Protein AF-A0A158PPJ5-F1 (afdb_monomer_lite)

pLDDT: mean 87.47, std 11.37, range [46.0, 98.0]

Secondary structure (DSSP, 8-state):
-HHHHHHHHHHH-HHHHHHHTTS-HHHHHHHHHHHHHHHHHHHHTTT-HHHHHHHHHHHHHHHHHHHHHGGGGT--GGGHHHHHHHHHHHHHHHTTTSS-HHHHHHHHHHHHHHHHHHHHHHHHHHHHHHHHHTS-HHHHHHHHHHHHHHHHHHHHHS--

Sequence (160 aa):
MGNQIIKRACILRSEIRVFLNNLPEEVVDELASDLYTFISNCVENIDDPDKLTLEVNTLARAFGEQHAQLCSVGFRPDYFAPIADAAIAECVKLDGGAHKRCETLLAWSQLIAAMFTGVRDGYYARVRLQRRTSLPQQQRIQLRKQASFERKSFEGEMEQ

Radius of gyration: 19.59 Å; chains: 1; bounding box: 42×38×58 Å

Organism: Anisakis simplex (NCBI:txid6269)

InterPro domains:
  IPR009050 Globin-like superfamily [SSF46458] (35-131)
  IPR012292 Globin/Protoglobin [G3DSA:1.10.490.10] (1-132)
  IPR044399 Myoglobin-like, M family globin domain [cd01040] (32-119)

Structure (mmCIF, N/CA/C/O backbone):
data_AF-A0A158PPJ5-F1
#
_entry.id   AF-A0A158PPJ5-F1
#
loop_
_atom_site.group_PDB
_atom_site.id
_atom_site.type_symbol
_atom_site.label_atom_id
_atom_site.labe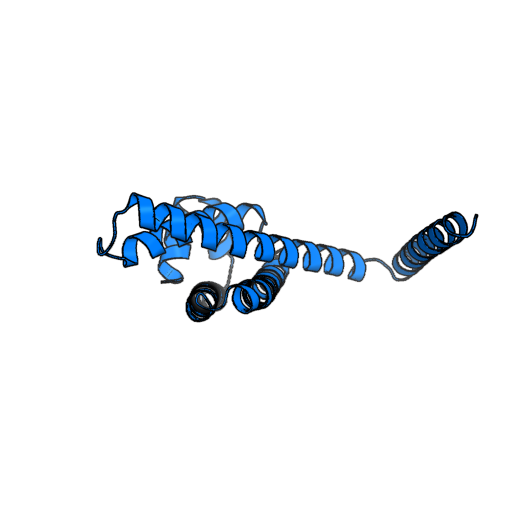l_alt_id
_atom_site.label_comp_id
_atom_site.label_asym_id
_atom_site.label_entity_id
_atom_site.label_seq_id
_atom_site.pdbx_PDB_ins_code
_atom_site.Cartn_x
_atom_site.Cartn_y
_atom_site.Cartn_z
_atom_site.occupancy
_atom_site.B_iso_or_equiv
_atom_site.auth_seq_id
_atom_site.auth_comp_id
_atom_site.auth_asym_id
_atom_site.auth_atom_id
_atom_site.pdbx_PDB_model_num
ATOM 1 N N . MET A 1 1 ? -7.148 -0.169 -13.482 1.00 89.62 1 MET A N 1
ATOM 2 C CA . MET A 1 1 ? -5.952 -0.746 -12.825 1.00 89.62 1 MET A CA 1
ATOM 3 C C . MET A 1 1 ? -6.253 -1.215 -11.399 1.00 89.62 1 MET A C 1
ATOM 5 O O . MET A 1 1 ? -6.015 -2.386 -11.137 1.00 89.62 1 MET A O 1
ATOM 9 N N . GLY A 1 2 ? -6.852 -0.397 -10.522 1.00 94.62 2 GLY A N 1
ATOM 10 C CA . GLY A 1 2 ? -7.160 -0.793 -9.132 1.00 94.62 2 GLY A CA 1
ATOM 11 C C . GLY A 1 2 ? -7.934 -2.112 -8.979 1.00 94.62 2 GLY A C 1
ATOM 12 O O . GLY A 1 2 ? -7.506 -2.994 -8.241 1.00 94.62 2 GLY A O 1
ATOM 13 N N . ASN A 1 3 ? -8.969 -2.334 -9.797 1.00 95.88 3 ASN A N 1
ATOM 14 C CA . ASN A 1 3 ? -9.701 -3.610 -9.834 1.00 95.88 3 ASN A CA 1
ATOM 15 C C . ASN A 1 3 ? -8.817 -4.838 -10.128 1.00 95.88 3 ASN A C 1
ATOM 17 O O . ASN A 1 3 ? -9.051 -5.920 -9.593 1.00 95.88 3 ASN A O 1
ATOM 21 N N . GLN A 1 4 ? -7.789 -4.692 -10.969 1.00 97.31 4 GLN A N 1
ATOM 22 C CA . GLN A 1 4 ? -6.863 -5.791 -11.261 1.00 97.31 4 GLN A CA 1
ATOM 23 C C . GLN A 1 4 ? -5.908 -6.047 -10.097 1.00 97.31 4 GLN A C 1
ATOM 25 O O . GLN A 1 4 ? -5.601 -7.203 -9.805 1.00 97.31 4 GLN A O 1
ATOM 30 N N . ILE A 1 5 ? -5.503 -4.989 -9.390 1.00 97.56 5 ILE A N 1
ATOM 31 C CA . ILE A 1 5 ? -4.684 -5.104 -8.183 1.00 97.56 5 ILE A CA 1
ATOM 32 C C . ILE A 1 5 ? -5.454 -5.868 -7.105 1.00 97.56 5 ILE A C 1
ATOM 34 O O . ILE A 1 5 ? -4.928 -6.839 -6.569 1.00 97.56 5 ILE A O 1
ATOM 38 N N . ILE A 1 6 ? -6.71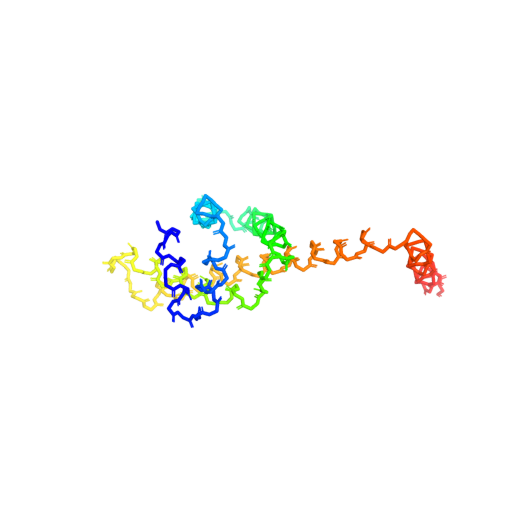8 -5.513 -6.850 1.00 96.56 6 ILE A N 1
ATOM 39 C CA . ILE A 1 6 ? -7.565 -6.223 -5.878 1.00 96.56 6 ILE A CA 1
ATOM 40 C C . ILE A 1 6 ? -7.725 -7.697 -6.260 1.00 96.56 6 ILE A C 1
ATOM 42 O O . ILE A 1 6 ? -7.461 -8.584 -5.445 1.00 96.56 6 ILE A O 1
ATOM 46 N N . LYS A 1 7 ? -8.077 -7.985 -7.520 1.00 96.88 7 LYS A N 1
ATOM 47 C CA . LYS A 1 7 ? -8.216 -9.367 -8.010 1.00 96.88 7 LYS A CA 1
ATOM 48 C C . LYS A 1 7 ? -6.938 -10.177 -7.806 1.00 96.88 7 LYS A C 1
ATOM 50 O O . LYS A 1 7 ? -7.009 -11.326 -7.368 1.00 96.88 7 LYS A O 1
ATOM 55 N N . ARG A 1 8 ? -5.774 -9.588 -8.092 1.00 98.00 8 ARG A N 1
ATOM 56 C CA . ARG A 1 8 ? -4.472 -10.226 -7.877 1.00 98.00 8 ARG A CA 1
ATOM 57 C C . ARG A 1 8 ? -4.156 -10.398 -6.391 1.00 98.00 8 ARG A C 1
ATOM 59 O O . ARG A 1 8 ? -3.710 -11.476 -6.010 1.00 98.00 8 ARG A O 1
ATOM 66 N N . ALA A 1 9 ? -4.435 -9.410 -5.546 1.00 97.62 9 ALA A N 1
ATOM 67 C CA . ALA A 1 9 ? -4.245 -9.512 -4.100 1.00 97.62 9 ALA A CA 1
ATOM 68 C C . ALA A 1 9 ? -5.068 -10.669 -3.502 1.00 97.62 9 ALA A C 1
ATOM 70 O O . ALA A 1 9 ? -4.549 -11.435 -2.696 1.00 97.62 9 ALA A O 1
ATOM 71 N N . CYS A 1 10 ? -6.299 -10.888 -3.977 1.00 97.50 10 CYS A N 1
ATOM 72 C CA . CYS A 1 10 ? -7.128 -12.041 -3.604 1.00 97.50 10 CYS A CA 1
ATOM 73 C C . CYS A 1 10 ? -6.570 -13.405 -4.047 1.00 97.50 10 CYS A C 1
ATOM 75 O O . CYS A 1 10 ? -6.999 -14.437 -3.525 1.00 97.50 10 CYS A O 1
ATOM 77 N N . ILE A 1 11 ? -5.698 -13.438 -5.059 1.00 96.94 11 ILE A N 1
ATOM 78 C CA . ILE A 1 11 ? -4.986 -14.653 -5.486 1.00 96.94 11 ILE A CA 1
ATOM 79 C C . ILE A 1 11 ? -3.760 -14.868 -4.596 1.00 96.94 11 ILE A C 1
ATOM 81 O O . ILE A 1 11 ? -3.515 -15.990 -4.168 1.00 96.94 11 ILE A O 1
ATOM 85 N N . LEU A 1 12 ? -3.022 -13.796 -4.286 1.00 96.50 12 LEU A N 1
ATOM 86 C CA . LEU A 1 12 ? -1.857 -13.842 -3.397 1.00 96.50 12 LEU A CA 1
ATOM 87 C C . LEU A 1 12 ? -2.238 -14.188 -1.952 1.00 96.50 12 LEU A C 1
ATOM 89 O O . LEU A 1 12 ? -1.480 -14.859 -1.254 1.00 96.50 12 LEU A O 1
ATOM 93 N N . ARG A 1 13 ? -3.413 -13.738 -1.498 1.00 97.12 13 ARG A N 1
ATOM 94 C CA . ARG A 1 13 ? -3.919 -13.982 -0.149 1.00 97.12 13 ARG A CA 1
ATOM 95 C C . ARG A 1 13 ? -5.433 -14.183 -0.155 1.00 97.12 13 ARG A C 1
ATOM 97 O O . ARG A 1 13 ? -6.207 -13.240 -0.319 1.00 97.12 13 ARG A O 1
ATOM 104 N N . SER A 1 14 ? -5.863 -15.423 0.063 1.00 96.25 14 SER A N 1
ATOM 105 C CA . SER A 1 14 ? -7.279 -15.812 0.013 1.00 96.25 14 SER A CA 1
ATOM 106 C C . SER A 1 14 ? -8.155 -15.105 1.055 1.00 96.25 14 SER A C 1
ATOM 108 O O . SER A 1 14 ? -9.322 -14.828 0.800 1.00 96.25 14 SER A O 1
ATOM 110 N N . GLU A 1 15 ? -7.589 -14.737 2.200 1.00 97.12 15 GLU A N 1
ATOM 111 C CA . GLU A 1 15 ? -8.279 -14.058 3.296 1.00 97.12 15 GLU A CA 1
ATOM 112 C C . GLU A 1 15 ? -8.719 -12.643 2.907 1.00 97.12 15 GLU A C 1
ATOM 114 O O . GLU A 1 15 ? -9.741 -12.167 3.395 1.00 97.12 15 GLU A O 1
ATOM 119 N N . ILE A 1 16 ? -8.025 -12.006 1.954 1.00 96.88 16 ILE A N 1
ATOM 120 C CA . ILE A 1 16 ? -8.458 -10.730 1.371 1.00 96.88 16 ILE A CA 1
ATOM 121 C C . ILE A 1 16 ? -9.767 -10.924 0.610 1.00 96.88 16 ILE A C 1
ATOM 123 O O . ILE A 1 16 ? -10.675 -10.114 0.740 1.00 96.88 16 ILE A O 1
ATOM 127 N N . ARG A 1 17 ? -9.906 -12.023 -0.143 1.00 96.69 17 ARG A N 1
ATOM 128 C CA . ARG A 1 17 ? -11.164 -12.351 -0.833 1.00 96.69 17 ARG A CA 1
ATOM 129 C C . ARG A 1 17 ? -12.305 -12.539 0.158 1.00 96.69 17 ARG A C 1
ATOM 131 O O . ARG A 1 17 ? -13.387 -12.011 -0.059 1.00 96.69 17 ARG A O 1
ATOM 138 N N . VAL A 1 18 ? -12.057 -13.283 1.236 1.00 96.31 18 VAL A N 1
ATOM 139 C CA . VAL A 1 18 ? -13.061 -13.514 2.285 1.00 96.31 18 VAL A CA 1
ATOM 140 C C . VAL A 1 18 ? -13.486 -12.191 2.917 1.00 96.31 18 VAL A C 1
ATOM 142 O O . VAL A 1 18 ? -14.677 -11.960 3.083 1.00 96.31 18 VAL A O 1
ATOM 145 N N . PHE A 1 19 ? -12.532 -11.311 3.224 1.00 96.31 19 PHE A N 1
ATOM 146 C CA . PHE A 1 19 ? -12.813 -9.974 3.738 1.00 96.31 19 PHE A CA 1
ATOM 147 C C . PHE A 1 19 ? -13.682 -9.153 2.774 1.00 96.31 19 PHE A C 1
ATOM 149 O O . PHE A 1 19 ? -14.729 -8.663 3.183 1.00 96.31 19 PHE A O 1
ATOM 156 N N . LEU A 1 20 ? -13.293 -9.050 1.500 1.00 95.69 20 LEU A N 1
ATOM 157 C CA . LEU A 1 20 ? -14.018 -8.248 0.509 1.00 95.69 20 LEU A CA 1
ATOM 158 C C . LEU A 1 20 ? -15.433 -8.772 0.240 1.00 95.69 20 LEU A C 1
ATOM 160 O O . LEU A 1 20 ? -16.347 -7.975 0.089 1.00 95.69 20 LEU A O 1
ATOM 164 N N . ASN A 1 21 ? -15.639 -10.092 0.254 1.00 95.69 21 ASN A N 1
ATOM 165 C CA . ASN A 1 21 ? -16.968 -10.693 0.087 1.00 95.69 21 ASN A CA 1
ATOM 166 C C . ASN A 1 21 ? -17.954 -10.337 1.217 1.00 95.69 21 ASN A C 1
ATOM 168 O O . ASN A 1 21 ? -19.153 -10.547 1.056 1.00 95.69 21 ASN A O 1
ATOM 172 N N . ASN A 1 22 ? -17.463 -9.848 2.359 1.00 94.19 22 ASN A N 1
ATOM 173 C CA . ASN A 1 22 ? -18.298 -9.400 3.476 1.00 94.19 22 ASN A CA 1
ATOM 174 C C . ASN A 1 22 ? -18.590 -7.892 3.435 1.00 94.19 22 ASN A C 1
ATOM 176 O O . ASN A 1 22 ? -19.259 -7.381 4.335 1.00 94.19 22 ASN A O 1
ATOM 180 N N . LEU A 1 23 ? -18.074 -7.171 2.437 1.00 93.88 23 LEU A N 1
ATOM 181 C CA . LEU A 1 23 ? -18.343 -5.753 2.238 1.00 93.88 23 LEU A CA 1
ATOM 182 C C . LEU A 1 23 ? -19.443 -5.550 1.184 1.00 93.88 23 LEU A C 1
ATOM 184 O O . LEU A 1 23 ? -19.596 -6.391 0.297 1.00 93.88 23 LEU A O 1
ATOM 188 N N . PRO A 1 24 ? -20.187 -4.430 1.248 1.00 94.62 24 PRO A N 1
ATOM 189 C CA . PRO A 1 24 ? -21.032 -3.996 0.140 1.00 94.62 24 PRO A CA 1
ATOM 190 C C . PRO A 1 24 ? -20.210 -3.818 -1.140 1.00 94.62 24 PRO A C 1
ATOM 192 O O . PRO A 1 24 ? -19.058 -3.382 -1.078 1.00 94.62 24 PRO A O 1
ATOM 195 N N . GLU A 1 25 ? -20.808 -4.127 -2.290 1.00 93.94 25 GLU A N 1
ATOM 196 C CA . GLU A 1 25 ? -20.147 -4.029 -3.597 1.00 93.94 25 GLU A CA 1
ATOM 197 C C . GLU A 1 25 ? -19.635 -2.606 -3.858 1.00 93.94 25 GLU A C 1
ATOM 199 O O . GLU A 1 25 ? -18.495 -2.433 -4.282 1.00 93.94 25 GLU A O 1
ATOM 204 N N . GLU A 1 26 ? -20.405 -1.589 -3.464 1.00 94.69 26 GLU A N 1
ATOM 205 C CA . GLU A 1 26 ? -20.034 -0.181 -3.610 1.00 94.69 26 GLU A CA 1
ATOM 206 C C . GLU A 1 26 ? -18.744 0.164 -2.855 1.00 94.69 26 GLU A C 1
ATOM 208 O O . GLU A 1 26 ? -17.918 0.927 -3.350 1.00 94.69 26 GLU A O 1
ATOM 213 N N . VAL A 1 27 ? -18.536 -0.431 -1.674 1.00 92.56 27 VAL A N 1
ATOM 214 C CA . VAL A 1 27 ? -17.317 -0.223 -0.874 1.00 92.56 27 VAL A CA 1
ATOM 215 C C . VAL A 1 27 ? -16.122 -0.908 -1.534 1.00 92.56 27 VAL A C 1
ATOM 217 O O . VAL A 1 27 ? -15.010 -0.386 -1.505 1.00 92.56 27 VAL A O 1
ATOM 220 N N . VAL A 1 28 ? -16.322 -2.080 -2.140 1.00 94.12 28 VAL A N 1
ATOM 221 C CA . VAL A 1 28 ? -15.255 -2.783 -2.869 1.00 94.12 28 VAL A CA 1
ATOM 222 C C . VAL A 1 28 ? -14.844 -1.997 -4.118 1.00 94.12 28 VAL A C 1
ATOM 224 O O . VAL A 1 28 ? -13.646 -1.870 -4.391 1.00 94.12 28 VAL A O 1
ATOM 227 N N . ASP A 1 29 ? -15.812 -1.435 -4.838 1.00 94.38 29 ASP A N 1
ATOM 228 C CA . ASP A 1 29 ? -15.566 -0.579 -5.999 1.00 94.38 29 ASP A CA 1
ATOM 229 C C . ASP A 1 29 ? -14.862 0.727 -5.612 1.00 94.38 29 ASP A C 1
ATOM 231 O O . ASP A 1 29 ? -13.903 1.134 -6.277 1.00 94.38 29 ASP A O 1
ATOM 235 N N . GLU A 1 30 ? -15.270 1.351 -4.505 1.00 95.12 30 GLU A N 1
ATOM 236 C CA . GLU A 1 30 ? -14.602 2.531 -3.951 1.00 95.12 30 GLU A CA 1
ATOM 237 C C . GLU A 1 30 ? -13.148 2.216 -3.580 1.00 95.12 30 GLU A C 1
ATOM 239 O O . GLU A 1 30 ? -12.243 2.919 -4.021 1.00 95.12 30 GLU A O 1
ATOM 244 N N . LEU A 1 31 ? -12.882 1.093 -2.901 1.00 94.00 31 LEU A N 1
ATOM 245 C CA . LEU A 1 31 ? -11.515 0.651 -2.592 1.00 94.00 31 LEU A CA 1
ATOM 246 C C . LEU A 1 31 ? -10.656 0.468 -3.850 1.00 94.00 31 LEU A C 1
ATOM 248 O O . LEU A 1 31 ? -9.466 0.799 -3.855 1.00 94.00 31 LEU A O 1
ATOM 252 N N . ALA A 1 32 ? -11.238 -0.060 -4.928 1.00 95.38 32 ALA A N 1
ATOM 253 C CA . ALA A 1 32 ? -10.546 -0.200 -6.204 1.00 95.38 32 ALA A CA 1
ATOM 254 C C . ALA A 1 32 ? -10.231 1.165 -6.833 1.00 95.38 32 ALA A C 1
ATOM 256 O O . ALA A 1 32 ? -9.142 1.353 -7.388 1.00 95.38 32 ALA A O 1
ATOM 257 N N . SER A 1 33 ? -11.180 2.098 -6.764 1.00 96.31 33 SER A N 1
ATOM 258 C CA . SER A 1 33 ? -11.047 3.465 -7.270 1.00 96.31 33 SER A CA 1
ATOM 259 C C . SER A 1 33 ? -10.000 4.260 -6.487 1.00 96.31 33 SER A C 1
ATOM 261 O O . SER A 1 33 ? -9.112 4.876 -7.082 1.00 96.31 33 SER A O 1
ATOM 263 N N . ASP A 1 34 ? -10.032 4.175 -5.160 1.00 94.44 34 ASP A N 1
ATOM 264 C CA . ASP A 1 34 ? -9.090 4.838 -4.260 1.00 94.44 34 ASP A CA 1
ATOM 265 C C . ASP A 1 34 ? -7.669 4.330 -4.478 1.00 94.44 34 ASP A C 1
ATOM 267 O O . ASP A 1 34 ? -6.731 5.119 -4.568 1.00 94.44 34 ASP A O 1
ATOM 271 N N . LEU A 1 35 ? -7.493 3.015 -4.638 1.00 95.06 35 LEU A N 1
ATOM 272 C CA . LEU A 1 35 ? -6.183 2.430 -4.914 1.00 95.06 35 LEU A CA 1
ATOM 273 C C . LEU A 1 35 ? -5.617 2.890 -6.263 1.00 95.06 35 LEU A C 1
ATOM 275 O O . LEU A 1 35 ? -4.418 3.140 -6.379 1.00 95.06 35 LEU A O 1
ATOM 279 N N . TYR A 1 36 ? -6.469 3.003 -7.286 1.00 94.94 36 TYR A N 1
ATOM 280 C CA . TYR A 1 36 ? -6.069 3.567 -8.573 1.00 94.94 36 TYR A CA 1
ATOM 281 C C . TYR A 1 36 ? -5.635 5.027 -8.425 1.00 94.94 36 TYR A C 1
ATOM 283 O O . TYR A 1 36 ? -4.526 5.372 -8.826 1.00 94.94 36 TYR A O 1
ATOM 291 N N . THR A 1 37 ? -6.482 5.844 -7.802 1.00 94.19 37 THR A N 1
ATOM 292 C CA . THR A 1 37 ? -6.262 7.281 -7.606 1.00 94.19 37 THR A CA 1
ATOM 293 C C . THR A 1 37 ? -4.998 7.546 -6.795 1.00 94.19 37 THR A C 1
ATOM 295 O O . THR A 1 37 ? -4.184 8.382 -7.172 1.00 94.19 37 THR A O 1
ATOM 298 N N . PHE A 1 38 ? -4.780 6.784 -5.721 1.00 92.75 38 PHE A N 1
ATOM 299 C CA . PHE A 1 38 ? -3.579 6.871 -4.899 1.00 92.75 38 PHE A CA 1
ATOM 300 C C . PHE A 1 38 ? -2.306 6.632 -5.718 1.00 92.75 38 PHE A C 1
ATOM 302 O O . PHE A 1 38 ? -1.385 7.445 -5.667 1.00 92.75 38 PHE A O 1
ATOM 309 N N . ILE A 1 39 ? -2.259 5.548 -6.501 1.00 92.94 39 ILE A N 1
ATOM 310 C CA . ILE A 1 39 ? -1.087 5.234 -7.328 1.00 92.94 39 ILE A CA 1
ATOM 311 C C . ILE A 1 39 ? -0.880 6.302 -8.407 1.00 92.94 39 ILE A C 1
ATOM 313 O O . ILE A 1 39 ? 0.247 6.760 -8.580 1.00 92.94 39 ILE A O 1
ATOM 317 N N . SER A 1 40 ? -1.943 6.730 -9.093 1.00 92.06 40 SER A N 1
ATOM 318 C CA . SER A 1 40 ? -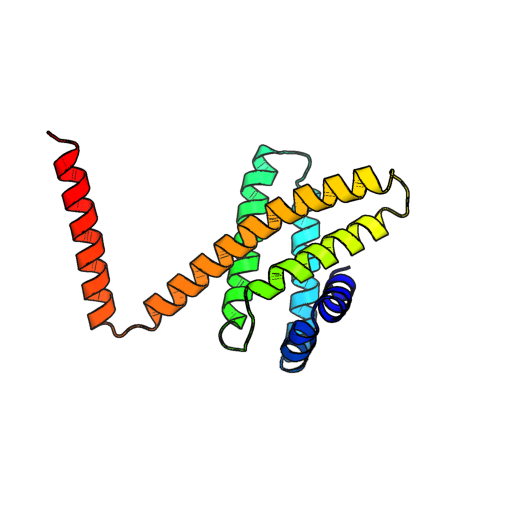1.870 7.776 -10.121 1.00 92.06 40 SER A CA 1
ATOM 319 C C . SER A 1 40 ? -1.316 9.090 -9.569 1.00 92.06 40 SER A C 1
ATOM 321 O O . SER A 1 40 ? -0.340 9.604 -10.107 1.00 92.06 40 SER A O 1
ATOM 323 N N . ASN A 1 41 ? -1.847 9.573 -8.444 1.00 89.19 41 ASN A N 1
ATOM 324 C CA . ASN A 1 41 ? -1.400 10.826 -7.832 1.00 89.19 41 ASN A CA 1
ATOM 325 C C . ASN A 1 41 ? 0.067 10.764 -7.374 1.00 89.19 41 ASN A C 1
ATOM 327 O O . ASN A 1 41 ? 0.781 11.764 -7.425 1.00 89.19 41 ASN A O 1
ATOM 331 N N . CYS A 1 42 ? 0.540 9.599 -6.920 1.00 86.62 42 CYS A N 1
ATOM 332 C CA . CYS A 1 42 ? 1.949 9.425 -6.566 1.00 86.62 42 CYS A CA 1
ATOM 333 C C . CYS A 1 42 ? 2.867 9.452 -7.796 1.00 86.62 42 CYS A C 1
ATOM 335 O O . CYS A 1 42 ? 3.966 9.990 -7.716 1.00 86.62 42 CYS A O 1
ATOM 337 N N . VAL A 1 43 ? 2.426 8.895 -8.926 1.00 88.06 43 VAL A N 1
ATOM 338 C CA . VAL A 1 43 ? 3.201 8.886 -10.177 1.00 88.06 43 VAL A CA 1
ATOM 339 C C . VAL A 1 43 ? 3.240 10.273 -10.823 1.00 88.06 43 VAL A C 1
ATOM 341 O O . VAL A 1 43 ? 4.291 10.679 -11.303 1.00 88.06 43 VAL A O 1
ATOM 344 N N . GLU A 1 44 ? 2.142 11.030 -10.789 1.00 86.69 44 GLU A N 1
ATOM 345 C CA . GLU A 1 44 ? 2.069 12.391 -11.352 1.00 86.69 44 GLU A CA 1
ATOM 346 C C . GLU A 1 44 ? 3.029 13.389 -10.684 1.00 86.69 44 GLU A C 1
ATOM 348 O O . GLU A 1 44 ? 3.385 14.400 -11.282 1.00 86.69 44 GLU A O 1
ATOM 353 N N . ASN A 1 45 ? 3.478 13.100 -9.462 1.00 79.25 45 ASN A N 1
ATOM 354 C CA . ASN A 1 45 ? 4.381 13.960 -8.699 1.00 79.25 45 ASN A CA 1
ATOM 355 C C . ASN A 1 45 ? 5.829 13.435 -8.640 1.00 79.25 45 ASN A C 1
ATOM 357 O O . ASN A 1 45 ? 6.620 13.937 -7.846 1.00 79.25 45 ASN A O 1
ATOM 361 N N . ILE A 1 46 ? 6.194 12.431 -9.450 1.00 79.56 46 ILE A N 1
ATOM 362 C CA . ILE A 1 46 ? 7.500 11.744 -9.368 1.00 79.56 46 ILE A CA 1
ATOM 363 C C . ILE A 1 46 ? 8.706 12.606 -9.761 1.00 79.56 46 ILE A C 1
ATOM 365 O O . ILE A 1 46 ? 9.819 12.329 -9.315 1.00 79.56 46 ILE A O 1
ATOM 369 N N . ASP A 1 47 ? 8.485 13.662 -10.542 1.00 79.50 47 ASP A N 1
ATOM 370 C CA . ASP A 1 47 ? 9.554 14.502 -11.096 1.00 79.50 47 ASP A CA 1
ATOM 371 C C . ASP A 1 47 ? 10.128 15.523 -10.098 1.00 79.50 47 ASP A C 1
ATOM 373 O O . ASP A 1 47 ? 11.176 16.118 -10.351 1.00 79.50 47 ASP A O 1
ATOM 377 N N . ASP A 1 48 ? 9.474 15.719 -8.951 1.00 76.50 48 ASP A N 1
ATOM 378 C CA . ASP A 1 48 ? 9.935 16.598 -7.876 1.00 76.50 48 ASP A CA 1
ATOM 379 C C . ASP A 1 48 ? 10.140 15.756 -6.607 1.00 76.50 48 ASP A C 1
ATOM 381 O O . ASP A 1 48 ? 9.173 15.477 -5.905 1.00 76.50 48 ASP A O 1
ATOM 385 N N . PRO A 1 49 ? 11.366 15.302 -6.297 1.00 70.69 49 PRO A N 1
ATOM 386 C CA . PRO A 1 49 ? 11.612 14.357 -5.206 1.00 70.69 49 PRO A CA 1
ATOM 387 C C . PRO A 1 49 ? 11.282 14.917 -3.811 1.00 70.69 49 PRO A C 1
ATOM 389 O O . PRO A 1 49 ? 10.893 14.152 -2.918 1.00 70.69 49 PRO A O 1
ATOM 392 N N . ASP A 1 50 ? 11.385 16.234 -3.621 1.00 75.31 50 ASP A N 1
ATOM 393 C CA . ASP A 1 50 ? 11.050 16.893 -2.355 1.00 75.31 50 ASP A CA 1
ATOM 394 C C . ASP A 1 50 ? 9.529 16.954 -2.176 1.00 75.31 50 ASP A C 1
ATOM 396 O O . ASP A 1 50 ? 8.992 16.569 -1.127 1.00 75.31 50 ASP A O 1
ATOM 400 N N . LYS A 1 51 ? 8.813 17.350 -3.234 1.00 70.94 51 LYS A N 1
ATOM 401 C CA . LYS A 1 51 ? 7.348 17.339 -3.268 1.00 70.94 51 LYS A CA 1
ATOM 402 C C . LYS A 1 51 ? 6.793 15.919 -3.206 1.00 70.94 51 LYS A C 1
ATOM 404 O O . LYS A 1 51 ? 5.873 15.673 -2.433 1.00 70.94 51 LYS A O 1
ATOM 409 N N . LEU A 1 52 ? 7.395 14.974 -3.924 1.00 70.69 52 LEU A N 1
ATOM 410 C CA . LEU A 1 52 ? 7.053 13.555 -3.920 1.00 70.69 52 LEU A CA 1
ATOM 411 C C . LEU A 1 52 ? 7.122 13.012 -2.501 1.00 70.69 52 LEU A C 1
ATOM 413 O O . LEU A 1 52 ? 6.167 12.408 -2.031 1.00 70.69 52 LEU A O 1
ATOM 417 N N . THR A 1 53 ? 8.209 13.269 -1.776 1.00 72.25 53 THR A N 1
ATOM 418 C CA . THR A 1 53 ? 8.355 12.756 -0.412 1.00 72.25 53 THR A CA 1
ATOM 419 C C . THR A 1 53 ? 7.261 13.298 0.505 1.00 72.25 53 THR A C 1
ATOM 421 O O . THR A 1 53 ? 6.678 12.529 1.269 1.00 72.25 53 THR A O 1
ATOM 424 N N . LEU A 1 54 ? 6.935 14.590 0.434 1.00 74.94 54 LEU A N 1
ATOM 425 C CA . LEU A 1 54 ? 5.917 15.196 1.296 1.00 74.94 54 LEU A CA 1
ATOM 426 C C . LEU A 1 54 ? 4.488 14.784 0.898 1.00 74.94 54 LEU A C 1
ATOM 428 O O . LEU A 1 54 ? 3.680 14.391 1.747 1.00 74.94 54 LEU A O 1
ATOM 432 N N . GLU A 1 55 ? 4.176 14.852 -0.392 1.00 76.75 55 GLU A N 1
ATOM 433 C CA . GLU A 1 55 ? 2.852 14.593 -0.952 1.00 76.75 55 GLU A CA 1
ATOM 434 C C . GLU A 1 55 ? 2.520 13.101 -0.934 1.00 76.75 55 GLU A C 1
ATOM 436 O O . GLU A 1 55 ? 1.453 12.731 -0.447 1.00 76.75 55 GLU A O 1
ATOM 441 N N . VAL A 1 56 ? 3.457 12.222 -1.317 1.00 78.75 56 VAL A N 1
ATOM 442 C CA . VAL A 1 56 ? 3.294 10.765 -1.174 1.00 78.75 56 VAL A CA 1
ATOM 443 C C . VAL A 1 56 ? 3.101 10.398 0.281 1.00 78.75 56 VAL A C 1
ATOM 445 O O . VAL A 1 56 ? 2.202 9.621 0.570 1.00 78.75 56 VAL A O 1
ATOM 448 N N . ASN A 1 57 ? 3.871 10.961 1.219 1.00 82.69 57 ASN A N 1
ATOM 449 C CA . ASN A 1 57 ? 3.645 10.673 2.637 1.00 82.69 57 ASN A CA 1
ATOM 450 C C . ASN A 1 57 ? 2.252 11.109 3.100 1.00 82.69 57 ASN A C 1
ATOM 452 O O . ASN A 1 57 ? 1.639 10.418 3.912 1.00 82.69 57 ASN A O 1
ATOM 456 N N . THR A 1 58 ? 1.748 12.235 2.598 1.00 87.69 58 THR A N 1
ATOM 457 C CA . THR A 1 58 ? 0.432 12.765 2.974 1.00 87.69 58 THR A CA 1
ATOM 458 C C . THR A 1 58 ? -0.692 11.906 2.395 1.00 87.69 58 THR A C 1
ATOM 460 O O . THR A 1 58 ? -1.550 11.436 3.144 1.00 87.69 58 THR A O 1
ATOM 463 N N . LEU A 1 59 ? -0.644 11.623 1.091 1.00 88.56 59 LEU A N 1
ATOM 464 C CA . LEU A 1 59 ? -1.597 10.762 0.388 1.00 88.56 59 LEU A CA 1
ATOM 465 C C . LEU A 1 59 ? -1.575 9.334 0.939 1.00 88.56 59 LEU A C 1
ATOM 467 O O . LEU A 1 59 ? -2.623 8.767 1.240 1.00 88.56 59 LEU A O 1
ATOM 471 N N . ALA A 1 60 ? -0.382 8.772 1.143 1.00 91.50 60 ALA A N 1
ATOM 472 C CA . ALA A 1 60 ? -0.213 7.434 1.687 1.00 91.50 60 ALA A CA 1
ATOM 473 C C . ALA A 1 60 ? -0.773 7.338 3.104 1.00 91.50 60 ALA A C 1
ATOM 475 O O . ALA A 1 60 ? -1.491 6.388 3.415 1.00 91.50 60 ALA A O 1
ATOM 476 N N . ARG A 1 61 ? -0.500 8.331 3.964 1.00 94.12 61 ARG A N 1
ATOM 477 C CA . ARG A 1 61 ? -1.084 8.358 5.307 1.00 94.12 61 ARG A CA 1
ATOM 478 C C . ARG A 1 61 ? -2.601 8.408 5.240 1.00 94.12 61 ARG A C 1
ATOM 480 O O . ARG A 1 61 ? -3.224 7.540 5.841 1.00 94.12 61 ARG A O 1
ATOM 487 N N . ALA A 1 62 ? -3.181 9.336 4.479 1.00 92.56 62 ALA A N 1
ATOM 488 C CA . ALA A 1 62 ? -4.632 9.449 4.325 1.00 92.56 62 ALA A CA 1
ATOM 489 C C . ALA A 1 62 ? -5.266 8.128 3.848 1.00 92.56 62 ALA A C 1
ATOM 491 O O . ALA A 1 62 ? -6.222 7.649 4.460 1.00 92.56 62 ALA A O 1
ATOM 492 N N . PHE A 1 63 ? -4.663 7.481 2.848 1.00 94.75 63 PHE A N 1
ATOM 493 C CA . PHE A 1 63 ? -5.083 6.170 2.353 1.00 94.75 63 PHE A CA 1
ATOM 494 C C . PHE A 1 63 ? -5.054 5.099 3.457 1.00 94.75 63 PHE A C 1
ATOM 496 O O . PHE A 1 63 ? -6.010 4.341 3.643 1.00 94.75 63 PHE A O 1
ATOM 503 N N . GLY A 1 64 ? -3.988 5.062 4.260 1.00 96.06 64 GLY A N 1
ATOM 504 C CA . GLY A 1 64 ? -3.888 4.182 5.425 1.00 96.06 64 GLY A CA 1
ATOM 505 C C . GLY A 1 64 ? -4.939 4.465 6.502 1.00 96.06 64 GLY A C 1
ATOM 506 O O . GLY A 1 64 ? -5.500 3.535 7.087 1.00 96.06 64 GLY A O 1
ATOM 507 N N . GLU A 1 65 ? -5.243 5.738 6.758 1.00 95.31 65 GLU A N 1
ATOM 508 C CA . GLU A 1 65 ? -6.272 6.149 7.715 1.00 95.31 65 GLU A CA 1
ATOM 509 C C . GLU A 1 65 ? -7.685 5.753 7.266 1.00 95.31 65 GLU A C 1
ATOM 511 O O . GLU A 1 65 ? -8.487 5.347 8.111 1.00 95.31 65 GLU A O 1
ATOM 516 N N . GLN A 1 66 ? -7.990 5.823 5.965 1.00 93.50 66 GLN A N 1
ATOM 517 C CA . GLN A 1 66 ? -9.243 5.310 5.397 1.00 93.50 66 GLN A CA 1
ATOM 518 C C . GLN A 1 66 ? -9.375 3.804 5.657 1.00 93.50 66 GLN A C 1
ATOM 520 O O . GLN A 1 66 ? -10.372 3.352 6.218 1.00 93.50 66 GLN A O 1
ATOM 525 N N . HIS A 1 67 ? -8.323 3.029 5.384 1.00 93.69 67 HIS A N 1
ATOM 526 C CA . HIS A 1 67 ? -8.317 1.581 5.625 1.00 93.69 67 HIS A CA 1
ATOM 527 C C . HIS A 1 67 ? -8.431 1.217 7.113 1.00 93.69 67 HIS A C 1
ATOM 529 O O . HIS A 1 67 ? -9.014 0.192 7.466 1.00 93.69 67 HIS A O 1
ATOM 535 N N . ALA A 1 68 ? -7.940 2.066 8.021 1.00 94.31 68 ALA A N 1
ATOM 536 C CA . ALA A 1 68 ? -8.136 1.879 9.458 1.00 94.31 68 ALA A CA 1
ATOM 537 C C . ALA A 1 68 ? -9.609 1.972 9.885 1.00 94.31 68 ALA A C 1
ATOM 539 O O . ALA A 1 68 ? -9.973 1.434 10.932 1.00 94.31 68 ALA A O 1
ATOM 540 N N . GLN A 1 69 ? -10.477 2.618 9.101 1.00 90.12 69 GLN A N 1
ATOM 541 C CA . GLN A 1 69 ? -11.921 2.623 9.359 1.00 90.12 69 GLN A CA 1
ATOM 542 C C . GLN A 1 69 ? -12.540 1.238 9.131 1.00 90.12 69 GLN A C 1
ATOM 544 O O . GLN A 1 69 ? -13.495 0.879 9.813 1.00 90.12 69 GLN A O 1
ATOM 549 N N . LEU A 1 70 ? -11.936 0.424 8.260 1.00 91.38 70 LEU A N 1
ATOM 550 C CA . LEU A 1 70 ? -12.370 -0.941 7.963 1.00 91.38 70 LEU A CA 1
ATOM 551 C C . LEU A 1 70 ? -11.843 -1.979 8.970 1.00 91.38 70 LEU A C 1
ATOM 553 O O . LEU A 1 70 ? -12.213 -3.153 8.915 1.00 91.38 70 LEU A O 1
ATOM 557 N N . CYS A 1 71 ? -10.992 -1.573 9.921 1.00 92.44 71 CYS A N 1
ATOM 558 C CA . CYS A 1 71 ? -10.436 -2.476 10.934 1.00 92.44 71 CYS A CA 1
ATOM 559 C C . CYS A 1 71 ? -11.532 -3.125 11.798 1.00 92.44 71 CYS A C 1
ATOM 561 O O . CYS A 1 71 ? -11.389 -4.277 12.206 1.00 92.44 71 CYS A O 1
ATOM 563 N N . SER A 1 72 ? -12.628 -2.411 12.074 1.00 88.12 72 SER A N 1
ATOM 564 C CA . SER A 1 72 ? -13.760 -2.926 12.860 1.00 88.12 72 SER A CA 1
ATOM 565 C C . SER A 1 72 ? -14.554 -4.016 12.136 1.00 88.12 72 SER A C 1
ATOM 567 O O . SER A 1 72 ? -15.177 -4.842 12.797 1.00 88.12 72 SER A O 1
ATOM 569 N N . VAL A 1 73 ? -14.501 -4.041 10.802 1.00 90.44 73 VAL A N 1
ATOM 570 C CA . VAL A 1 73 ? -15.198 -5.013 9.944 1.00 90.44 73 VAL A CA 1
ATOM 571 C C . VAL A 1 73 ? -14.256 -6.080 9.375 1.00 90.44 73 VAL A C 1
ATOM 573 O O . VAL A 1 73 ? -14.623 -6.830 8.478 1.00 90.44 73 VAL A O 1
ATOM 576 N N . GLY A 1 74 ? -13.040 -6.188 9.921 1.00 91.81 74 GLY A N 1
ATOM 577 C CA . GLY A 1 74 ? -12.128 -7.300 9.643 1.00 91.81 74 GLY A CA 1
ATOM 578 C C . GLY A 1 74 ? -10.967 -6.992 8.699 1.00 91.81 74 GLY A C 1
ATOM 579 O O . GLY A 1 74 ? -10.234 -7.919 8.349 1.00 91.81 74 GLY A O 1
ATOM 580 N N . PHE A 1 75 ? -10.743 -5.729 8.316 1.00 95.50 75 PHE A N 1
ATOM 581 C CA . PHE A 1 75 ? -9.507 -5.364 7.621 1.00 95.50 75 PHE A CA 1
ATOM 582 C C . PHE A 1 75 ? -8.303 -5.586 8.542 1.00 95.50 75 PHE A C 1
ATOM 584 O O . PHE A 1 75 ? -8.333 -5.231 9.725 1.00 95.50 75 PHE A O 1
ATOM 591 N N . ARG A 1 76 ? -7.222 -6.156 8.000 1.00 94.81 76 ARG A N 1
ATOM 592 C CA . ARG A 1 76 ? -6.000 -6.440 8.755 1.00 94.81 76 ARG A CA 1
ATOM 593 C C . ARG A 1 76 ? -4.782 -5.796 8.084 1.00 94.81 76 ARG A C 1
ATOM 595 O O . ARG A 1 76 ? -4.679 -5.820 6.859 1.00 94.81 76 ARG A O 1
ATOM 602 N N . PRO A 1 77 ? -3.823 -5.251 8.856 1.00 94.75 77 PRO A N 1
ATOM 603 C CA . PRO A 1 77 ? -2.663 -4.563 8.288 1.00 94.75 77 PRO A CA 1
ATOM 604 C C . PRO A 1 77 ? -1.737 -5.483 7.478 1.00 94.75 77 PRO A C 1
ATOM 606 O O . PRO A 1 77 ? -0.992 -5.000 6.627 1.00 94.75 77 PRO A O 1
ATOM 609 N N . ASP A 1 78 ? -1.778 -6.800 7.695 1.00 96.25 78 ASP A N 1
ATOM 610 C CA . ASP A 1 78 ? -1.050 -7.780 6.884 1.00 96.25 78 ASP A CA 1
ATOM 611 C C . ASP A 1 78 ? -1.573 -7.882 5.444 1.00 96.25 78 ASP A C 1
ATOM 613 O O . ASP A 1 78 ? -0.849 -8.379 4.586 1.00 96.25 78 ASP A O 1
ATOM 617 N N . TYR A 1 79 ? -2.762 -7.349 5.136 1.00 97.38 79 TYR A N 1
ATOM 618 C CA . TYR A 1 79 ? -3.276 -7.275 3.765 1.00 97.38 79 TYR A CA 1
ATOM 619 C C . TYR A 1 79 ? -2.531 -6.247 2.908 1.00 97.38 79 TYR A C 1
ATOM 621 O O . TYR A 1 79 ? -2.491 -6.382 1.689 1.00 97.38 79 TYR A O 1
ATOM 629 N N . PHE A 1 80 ? -1.871 -5.256 3.512 1.00 97.62 80 PHE A N 1
ATOM 630 C CA . PHE A 1 80 ? -1.130 -4.252 2.750 1.00 97.62 80 PHE A CA 1
ATOM 631 C C . PHE A 1 80 ? 0.046 -4.834 1.960 1.00 97.62 80 PHE A C 1
ATOM 633 O O . PHE A 1 80 ? 0.336 -4.344 0.876 1.00 97.62 80 PHE A O 1
ATOM 640 N N . ALA A 1 81 ? 0.722 -5.868 2.471 1.00 97.44 81 ALA A N 1
ATOM 641 C CA . ALA A 1 81 ? 1.845 -6.494 1.768 1.00 97.44 81 ALA A CA 1
ATOM 642 C C . ALA A 1 81 ? 1.427 -7.152 0.431 1.00 97.44 81 ALA A C 1
ATOM 644 O O . ALA A 1 81 ? 1.930 -6.729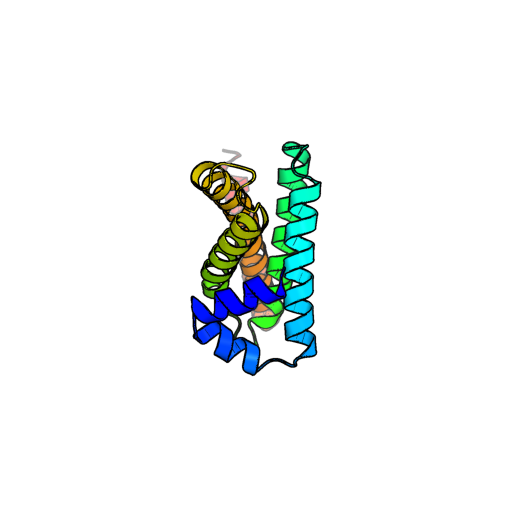 -0.605 1.00 97.44 81 ALA A O 1
ATOM 645 N N . PRO A 1 82 ? 0.460 -8.088 0.390 1.00 97.94 82 PRO A N 1
ATOM 646 C CA . PRO A 1 82 ? -0.007 -8.662 -0.874 1.00 97.94 82 PRO A CA 1
ATOM 647 C C . PRO A 1 82 ? -0.711 -7.642 -1.785 1.00 97.94 82 PRO A C 1
ATOM 649 O O . PRO A 1 82 ? -0.687 -7.817 -3.001 1.00 97.94 82 PRO A O 1
ATOM 652 N N . ILE A 1 83 ? -1.311 -6.569 -1.249 1.00 97.94 83 ILE A N 1
ATOM 653 C CA . ILE A 1 83 ? -1.828 -5.463 -2.077 1.00 97.94 83 ILE A CA 1
ATOM 654 C C . ILE A 1 83 ? -0.671 -4.714 -2.757 1.00 97.94 83 ILE A C 1
ATOM 656 O O . ILE A 1 83 ? -0.756 -4.435 -3.951 1.00 97.94 83 ILE A O 1
ATOM 660 N N . ALA A 1 84 ? 0.420 -4.434 -2.039 1.00 97.75 84 ALA A N 1
ATOM 661 C CA . ALA A 1 84 ? 1.618 -3.807 -2.598 1.00 97.75 84 ALA A CA 1
ATOM 662 C C . ALA A 1 84 ? 2.269 -4.684 -3.681 1.00 97.75 84 ALA A C 1
ATOM 664 O O . ALA A 1 84 ? 2.545 -4.201 -4.778 1.00 97.75 84 ALA A O 1
ATOM 665 N N . ASP A 1 85 ? 2.438 -5.982 -3.417 1.00 97.75 85 ASP A N 1
ATOM 666 C CA . ASP A 1 85 ? 2.987 -6.935 -4.392 1.00 97.75 85 ASP A CA 1
ATOM 667 C C . ASP A 1 85 ? 2.112 -7.017 -5.649 1.00 97.75 85 ASP A C 1
ATOM 669 O O . ASP A 1 85 ? 2.605 -7.049 -6.782 1.00 97.75 85 ASP A O 1
ATOM 673 N N . ALA A 1 86 ? 0.789 -7.006 -5.461 1.00 97.94 86 ALA A N 1
ATOM 674 C CA . ALA A 1 86 ? -0.153 -6.971 -6.564 1.00 97.94 86 ALA A CA 1
ATOM 675 C C . ALA A 1 86 ? -0.062 -5.664 -7.369 1.00 97.94 86 ALA A C 1
ATOM 677 O O . ALA A 1 86 ? -0.123 -5.711 -8.599 1.00 97.94 86 ALA A O 1
ATOM 678 N N . ALA A 1 87 ? 0.117 -4.522 -6.698 1.00 97.25 87 ALA A N 1
ATOM 679 C CA . ALA A 1 87 ? 0.290 -3.222 -7.338 1.00 97.25 87 ALA A CA 1
ATOM 680 C C . ALA A 1 87 ? 1.557 -3.188 -8.197 1.00 97.25 87 ALA A C 1
ATOM 682 O O . ALA A 1 87 ? 1.477 -2.827 -9.370 1.00 97.25 87 ALA A O 1
ATOM 683 N N . ILE A 1 88 ? 2.692 -3.653 -7.663 1.00 96.88 88 ILE A N 1
ATOM 684 C CA . ILE A 1 88 ? 3.958 -3.763 -8.404 1.00 96.88 88 ILE A CA 1
ATOM 685 C C . ILE A 1 88 ? 3.759 -4.609 -9.665 1.00 96.88 88 ILE A C 1
ATOM 687 O O . ILE A 1 88 ? 4.121 -4.187 -10.762 1.00 96.88 88 ILE A O 1
ATOM 691 N N . ALA A 1 89 ? 3.148 -5.788 -9.531 1.00 95.88 89 ALA A N 1
ATOM 692 C CA . ALA A 1 89 ? 2.947 -6.696 -10.656 1.00 95.88 89 ALA A CA 1
ATOM 693 C C . ALA A 1 89 ? 2.050 -6.101 -11.756 1.00 95.88 89 ALA A C 1
ATOM 695 O O . ALA A 1 89 ? 2.341 -6.283 -12.940 1.00 95.88 89 ALA A O 1
ATOM 696 N N . GLU A 1 90 ? 0.973 -5.397 -11.395 1.00 96.00 90 GLU A N 1
ATOM 697 C CA . GLU A 1 90 ? 0.114 -4.734 -12.383 1.00 96.00 90 GLU A CA 1
ATOM 698 C C . GLU A 1 90 ? 0.800 -3.520 -13.023 1.00 96.00 90 GLU A C 1
ATOM 700 O O . GLU A 1 90 ? 0.689 -3.351 -14.235 1.00 96.00 90 GLU A O 1
ATOM 705 N N . CYS A 1 91 ? 1.574 -2.730 -12.272 1.00 94.12 91 CYS A N 1
ATOM 706 C CA . CYS A 1 91 ? 2.307 -1.588 -12.829 1.00 94.12 91 CYS A CA 1
ATOM 707 C C . CYS A 1 91 ? 3.426 -2.031 -13.789 1.00 94.12 91 CYS A C 1
ATOM 709 O O . CYS A 1 91 ? 3.547 -1.498 -14.889 1.00 94.12 91 CYS A O 1
ATOM 711 N N . VAL A 1 92 ? 4.182 -3.081 -13.444 1.00 94.00 92 VAL A N 1
ATOM 712 C CA . VAL A 1 92 ? 5.189 -3.685 -14.343 1.00 94.00 92 VAL A CA 1
ATOM 713 C C . VAL A 1 92 ? 4.540 -4.259 -15.603 1.00 94.00 92 VAL A C 1
ATOM 715 O O . VAL A 1 92 ? 5.107 -4.180 -16.689 1.00 94.00 92 VAL A O 1
ATOM 718 N N . LYS A 1 93 ? 3.344 -4.844 -15.485 1.00 92.00 93 LYS A N 1
ATOM 719 C CA . LYS A 1 93 ? 2.602 -5.359 -16.640 1.00 92.00 93 LYS A CA 1
ATOM 720 C C . LYS A 1 93 ? 2.158 -4.235 -17.583 1.00 92.00 93 LYS A C 1
ATOM 722 O O . LYS A 1 93 ? 2.155 -4.450 -18.793 1.00 92.00 93 LYS A O 1
ATOM 727 N N . LEU A 1 94 ? 1.784 -3.071 -17.046 1.00 89.81 94 LEU A N 1
ATOM 728 C CA . LEU A 1 94 ? 1.354 -1.911 -17.834 1.00 89.81 94 LEU A CA 1
ATOM 729 C C . LEU A 1 94 ? 2.477 -1.290 -18.666 1.00 89.81 94 LEU A C 1
ATOM 731 O O . LEU A 1 94 ? 2.186 -0.773 -19.738 1.00 89.81 94 LEU A O 1
ATOM 735 N N . ASP A 1 95 ? 3.735 -1.403 -18.229 1.00 87.62 95 ASP A N 1
ATOM 736 C CA . ASP A 1 95 ? 4.895 -0.967 -19.021 1.00 87.62 95 ASP A CA 1
ATOM 737 C C . ASP A 1 95 ? 4.976 -1.684 -20.384 1.00 87.62 95 ASP A C 1
ATOM 739 O O . ASP A 1 95 ? 5.592 -1.188 -21.323 1.00 87.62 95 ASP A O 1
ATOM 743 N N . GLY A 1 96 ? 4.334 -2.852 -20.530 1.00 84.44 96 GLY A N 1
ATOM 744 C CA . GLY A 1 96 ? 4.176 -3.515 -21.828 1.00 84.44 96 GLY A CA 1
ATOM 745 C C . GLY A 1 96 ? 5.490 -3.986 -22.460 1.00 84.44 96 GLY A C 1
ATOM 746 O O . GLY A 1 96 ? 5.500 -4.359 -23.630 1.00 84.44 96 GLY A O 1
ATOM 747 N N . GLY A 1 97 ? 6.589 -3.994 -21.697 1.00 83.88 97 GLY A N 1
ATOM 748 C CA . GLY A 1 97 ? 7.929 -4.302 -22.194 1.00 83.88 97 GLY A CA 1
ATOM 749 C C . GLY A 1 97 ? 8.623 -3.126 -22.884 1.00 83.88 97 GLY A C 1
ATOM 750 O O . GLY A 1 97 ? 9.587 -3.362 -23.609 1.00 83.88 97 GLY A O 1
ATOM 751 N N . ALA A 1 98 ? 8.150 -1.892 -22.676 1.00 87.62 98 ALA A N 1
ATOM 752 C CA . ALA A 1 98 ? 8.819 -0.684 -23.153 1.00 87.62 98 ALA A CA 1
ATOM 753 C C . ALA A 1 98 ? 10.227 -0.542 -22.550 1.00 87.62 98 ALA A C 1
ATOM 755 O O . ALA A 1 98 ? 11.161 -0.127 -23.238 1.00 87.62 98 ALA A O 1
ATOM 756 N N . HIS A 1 99 ? 10.393 -0.956 -21.294 1.00 91.75 99 HIS A N 1
ATOM 757 C CA . HIS A 1 99 ? 11.666 -0.971 -20.584 1.00 91.75 99 HIS A CA 1
ATOM 758 C C . HIS A 1 99 ? 12.062 -2.399 -20.175 1.00 91.75 99 HIS A C 1
ATOM 760 O O . HIS A 1 99 ? 11.277 -3.354 -20.243 1.00 91.75 99 HIS A O 1
ATOM 766 N N . LYS A 1 100 ? 13.315 -2.588 -19.731 1.00 90.00 100 LYS A N 1
ATOM 767 C CA . LYS A 1 100 ? 13.753 -3.908 -19.259 1.00 90.00 100 LYS A CA 1
ATOM 768 C C . LYS A 1 100 ? 12.976 -4.284 -18.006 1.00 90.00 100 LYS A C 1
ATOM 770 O O . LYS A 1 100 ? 12.988 -3.564 -17.012 1.00 90.00 100 LYS A O 1
ATOM 775 N N . ARG A 1 101 ? 12.406 -5.491 -18.012 1.00 88.81 101 ARG A N 1
ATOM 776 C CA . ARG A 1 101 ? 11.576 -6.002 -16.911 1.00 88.81 101 ARG A CA 1
ATOM 777 C C . ARG A 1 101 ? 12.234 -5.877 -15.532 1.00 88.81 101 ARG A C 1
ATOM 779 O O . ARG A 1 101 ? 11.550 -5.572 -14.561 1.00 88.81 101 ARG A O 1
ATOM 786 N N . CYS A 1 102 ? 13.535 -6.154 -15.424 1.00 90.12 102 CYS A N 1
ATOM 787 C CA . CYS A 1 102 ? 14.251 -6.052 -14.151 1.00 90.12 102 CYS A CA 1
ATOM 788 C C . CYS A 1 102 ? 14.356 -4.603 -13.653 1.00 90.12 102 CYS A C 1
ATOM 790 O O . CYS A 1 102 ? 14.167 -4.364 -12.465 1.00 90.12 102 CYS A O 1
ATOM 792 N N . GLU A 1 103 ? 14.597 -3.652 -14.556 1.00 91.19 103 GLU A N 1
ATOM 793 C CA . GLU A 1 103 ? 14.699 -2.223 -14.250 1.00 91.19 103 GLU A CA 1
ATOM 794 C C . GLU A 1 103 ? 13.328 -1.673 -13.828 1.00 91.19 103 GLU A C 1
ATOM 796 O O . GLU A 1 103 ? 13.217 -1.052 -12.772 1.00 91.19 103 GLU A O 1
ATOM 801 N N . THR A 1 104 ? 12.259 -2.004 -14.563 1.00 93.00 104 THR A N 1
ATOM 802 C CA . THR A 1 104 ? 10.886 -1.609 -14.196 1.00 93.00 104 THR A CA 1
ATOM 803 C C . THR A 1 104 ? 10.442 -2.214 -12.878 1.00 93.00 104 THR A C 1
ATOM 805 O O . THR A 1 104 ? 9.806 -1.541 -12.074 1.00 93.00 104 THR A O 1
ATOM 808 N N . LEU A 1 105 ? 10.767 -3.490 -12.642 1.00 93.81 105 LEU A N 1
ATOM 809 C CA . LEU A 1 105 ? 10.413 -4.160 -11.398 1.00 93.81 105 LEU A CA 1
ATOM 810 C C . LEU A 1 105 ? 11.088 -3.468 -10.217 1.00 93.81 105 LEU A C 1
ATOM 812 O O . LEU A 1 105 ? 10.415 -3.155 -9.244 1.00 93.81 105 LEU A O 1
ATOM 816 N N . LEU A 1 106 ? 12.388 -3.186 -10.327 1.00 94.31 106 LEU A N 1
ATOM 817 C CA . LEU A 1 106 ? 13.135 -2.500 -9.281 1.00 94.31 106 LEU A CA 1
ATOM 818 C C . LEU A 1 106 ? 12.554 -1.110 -8.984 1.00 94.31 106 LEU A C 1
ATOM 820 O O . LEU A 1 106 ? 12.315 -0.797 -7.819 1.00 94.31 106 LEU A O 1
ATOM 824 N N . ALA A 1 107 ? 12.283 -0.314 -10.022 1.00 92.50 107 ALA A N 1
ATOM 825 C CA . ALA A 1 107 ? 11.726 1.029 -9.875 1.00 92.50 107 ALA A CA 1
ATOM 826 C C . ALA A 1 107 ? 10.349 1.008 -9.188 1.00 92.50 107 ALA A C 1
ATOM 828 O O . ALA A 1 107 ? 10.143 1.683 -8.177 1.00 92.50 107 ALA A O 1
ATOM 829 N N . TRP A 1 108 ? 9.425 0.169 -9.672 1.00 94.31 108 TRP A N 1
ATOM 830 C CA . TRP A 1 108 ? 8.099 0.026 -9.066 1.00 94.31 108 TRP A CA 1
ATOM 831 C C . TRP A 1 108 ? 8.167 -0.520 -7.640 1.00 94.31 108 TRP A C 1
ATOM 833 O O . TRP A 1 108 ? 7.436 -0.044 -6.776 1.00 94.31 108 TRP A O 1
ATOM 843 N N . SER A 1 109 ? 9.058 -1.473 -7.356 1.00 95.75 109 SER A N 1
ATOM 844 C CA . SER A 1 109 ? 9.258 -1.980 -5.997 1.00 95.75 109 SER A CA 1
ATOM 845 C C . SER A 1 109 ? 9.721 -0.890 -5.033 1.00 95.75 109 SER A C 1
ATOM 847 O O . SER A 1 109 ? 9.205 -0.822 -3.920 1.00 95.75 109 SER A O 1
ATOM 849 N N . GLN A 1 110 ? 10.653 -0.025 -5.441 1.00 92.69 110 GLN A N 1
ATOM 850 C CA . GLN A 1 110 ? 11.139 1.074 -4.600 1.00 92.69 110 GLN A CA 1
ATOM 851 C C . GLN A 1 110 ? 10.040 2.105 -4.323 1.00 92.69 110 GLN A C 1
ATOM 853 O O . GLN A 1 110 ? 9.802 2.448 -3.163 1.00 92.69 110 GLN A O 1
ATOM 858 N N . LEU A 1 111 ? 9.329 2.545 -5.364 1.00 91.19 111 LEU A N 1
ATOM 859 C CA . LEU A 1 111 ? 8.246 3.520 -5.234 1.00 91.19 111 LEU A CA 1
ATOM 860 C C . LEU A 1 111 ? 7.108 2.986 -4.355 1.00 91.19 111 LEU A C 1
ATOM 862 O O . LEU A 1 111 ? 6.711 3.627 -3.382 1.00 91.19 111 LEU A O 1
ATOM 866 N N . ILE A 1 112 ? 6.619 1.778 -4.647 1.00 94.44 112 ILE A N 1
ATOM 867 C CA . ILE A 1 112 ? 5.516 1.171 -3.897 1.00 94.44 112 ILE A CA 1
ATOM 868 C C . ILE A 1 112 ? 5.933 0.880 -2.447 1.00 94.44 112 ILE A C 1
ATOM 870 O O . ILE A 1 112 ? 5.124 1.064 -1.539 1.00 94.44 112 ILE A O 1
ATOM 874 N N . ALA A 1 113 ? 7.185 0.491 -2.183 1.00 92.81 113 ALA A N 1
ATOM 875 C CA . ALA A 1 113 ? 7.674 0.322 -0.814 1.00 92.81 113 ALA A CA 1
ATOM 876 C C . ALA A 1 113 ? 7.672 1.644 -0.025 1.00 92.81 113 ALA A C 1
ATOM 878 O O . ALA A 1 113 ? 7.242 1.668 1.135 1.00 92.81 113 ALA A O 1
ATOM 879 N N . ALA A 1 114 ? 8.100 2.746 -0.650 1.00 89.88 114 ALA A N 1
ATOM 880 C CA . ALA A 1 114 ? 8.043 4.075 -0.043 1.00 89.88 114 ALA A CA 1
ATOM 881 C C . ALA A 1 114 ? 6.590 4.485 0.258 1.00 89.88 114 ALA A C 1
ATOM 883 O O . ALA A 1 114 ? 6.268 4.845 1.392 1.00 89.88 114 ALA A O 1
ATOM 884 N N . MET A 1 115 ? 5.691 4.314 -0.714 1.00 92.69 115 MET A N 1
ATOM 885 C CA . MET A 1 115 ? 4.255 4.562 -0.558 1.00 92.69 115 MET A CA 1
ATOM 886 C C . MET A 1 115 ? 3.657 3.752 0.601 1.00 92.69 115 MET A C 1
ATOM 888 O O . MET A 1 115 ? 3.052 4.307 1.517 1.00 92.69 115 MET A O 1
ATOM 892 N N . PHE A 1 116 ? 3.856 2.433 0.618 1.00 94.81 116 PHE A N 1
ATOM 893 C CA . PHE A 1 116 ? 3.222 1.550 1.600 1.00 94.81 116 PHE A CA 1
ATOM 894 C C . PHE A 1 116 ? 3.818 1.654 3.008 1.00 94.81 116 PHE A C 1
ATOM 896 O O . PHE A 1 116 ? 3.169 1.244 3.975 1.00 94.81 116 PHE A O 1
ATOM 903 N N . THR A 1 117 ? 5.003 2.249 3.155 1.00 92.69 117 THR A N 1
ATOM 904 C CA . THR A 1 117 ? 5.515 2.669 4.467 1.00 92.69 117 THR A CA 1
ATOM 905 C C . THR A 1 117 ? 4.609 3.752 5.063 1.00 92.69 117 THR A C 1
ATOM 907 O O . THR A 1 117 ? 4.098 3.578 6.171 1.00 92.69 117 THR A O 1
ATOM 910 N N . GLY A 1 118 ? 4.297 4.803 4.294 1.00 92.81 118 GLY A N 1
ATOM 911 C CA . GLY A 1 118 ? 3.367 5.861 4.709 1.00 92.81 118 GLY A CA 1
ATOM 912 C C . GLY A 1 118 ? 1.943 5.350 4.972 1.00 92.81 118 GLY A C 1
ATOM 913 O O . GLY A 1 118 ? 1.307 5.760 5.945 1.00 92.81 118 GLY A O 1
ATOM 914 N N . VAL A 1 119 ? 1.469 4.388 4.169 1.00 96.56 119 VAL A N 1
ATOM 915 C CA . VAL A 1 119 ? 0.161 3.736 4.370 1.00 96.56 119 VAL A CA 1
ATOM 916 C C . VAL A 1 119 ? 0.087 3.039 5.725 1.00 96.56 119 VAL A C 1
ATOM 918 O O . VAL A 1 119 ? -0.868 3.235 6.481 1.00 96.56 119 VAL A O 1
ATOM 921 N N . ARG A 1 120 ? 1.104 2.246 6.080 1.00 96.06 120 ARG A N 1
ATOM 922 C CA . ARG A 1 120 ? 1.141 1.558 7.379 1.00 96.06 120 ARG A CA 1
ATOM 923 C C . ARG A 1 120 ? 1.196 2.553 8.534 1.00 96.06 120 ARG A C 1
ATOM 925 O O . ARG A 1 120 ? 0.493 2.362 9.527 1.00 96.06 120 ARG A O 1
ATOM 932 N N . ASP A 1 121 ? 1.975 3.620 8.395 1.00 94.56 121 ASP A N 1
ATOM 933 C CA . ASP A 1 121 ? 2.060 4.681 9.397 1.00 94.56 121 ASP A CA 1
ATOM 934 C C . ASP A 1 121 ? 0.703 5.337 9.663 1.00 94.56 121 ASP A C 1
ATOM 936 O O . ASP A 1 121 ? 0.285 5.429 10.823 1.00 94.56 121 ASP A O 1
ATOM 940 N N . GLY A 1 122 ? 0.002 5.755 8.604 1.00 95.25 122 GLY A N 1
ATOM 941 C CA . GLY A 1 122 ? -1.337 6.343 8.698 1.00 95.25 122 GLY A CA 1
ATOM 942 C C . GLY A 1 122 ? -2.333 5.379 9.339 1.00 95.25 122 GLY A C 1
ATOM 943 O O . GLY A 1 122 ? -3.012 5.722 10.311 1.00 95.25 122 GLY A O 1
ATOM 944 N N . TYR A 1 123 ? -2.329 4.120 8.891 1.00 96.94 123 TYR A N 1
ATOM 945 C CA . TYR A 1 123 ? -3.172 3.068 9.454 1.00 96.94 123 TYR A CA 1
ATOM 946 C C . TYR A 1 123 ? -2.967 2.911 10.968 1.00 96.94 123 TYR A C 1
ATOM 948 O O . TYR A 1 123 ? -3.912 3.016 11.757 1.00 96.94 123 TYR A O 1
ATOM 956 N N . TYR A 1 124 ? -1.724 2.708 11.413 1.00 95.81 124 TYR A N 1
ATOM 957 C CA . TYR A 1 124 ? -1.432 2.516 12.834 1.00 95.81 124 TYR A CA 1
ATOM 958 C C . TYR A 1 124 ? -1.662 3.783 13.661 1.00 95.81 124 TYR A C 1
ATOM 960 O O . TYR A 1 124 ? -2.065 3.687 14.825 1.00 95.81 124 TYR A O 1
ATOM 968 N N . ALA A 1 125 ? -1.416 4.975 13.112 1.00 94.00 125 ALA A N 1
ATOM 969 C CA . ALA A 1 125 ? -1.762 6.232 13.770 1.00 94.00 125 ALA A CA 1
ATOM 970 C C . ALA A 1 125 ? -3.274 6.309 14.038 1.00 94.00 125 ALA A C 1
ATOM 972 O O . ALA A 1 125 ? -3.685 6.505 15.188 1.00 94.00 125 ALA A O 1
ATOM 973 N N . ARG A 1 126 ? -4.103 6.044 13.023 1.00 94.19 126 ARG A N 1
ATOM 974 C CA . ARG A 1 126 ? -5.565 6.097 13.140 1.00 94.19 126 ARG A CA 1
ATOM 975 C C . ARG A 1 126 ? -6.131 5.023 14.061 1.00 94.19 126 ARG A C 1
ATOM 977 O O . ARG A 1 126 ? -6.950 5.358 14.916 1.00 94.19 126 ARG A O 1
ATOM 984 N N . VAL A 1 127 ? -5.665 3.775 13.969 1.00 92.44 127 VAL A N 1
ATOM 985 C CA . VAL A 1 127 ? -6.096 2.689 14.872 1.00 92.44 127 VAL A CA 1
ATOM 986 C C . VAL A 1 127 ? -5.757 3.019 16.328 1.00 92.44 127 VAL A C 1
ATOM 988 O O . VAL A 1 127 ? -6.583 2.827 17.224 1.00 92.44 127 VAL A O 1
ATOM 991 N N . ARG A 1 128 ? -4.564 3.568 16.600 1.00 91.81 128 ARG A N 1
ATOM 992 C CA . ARG A 1 128 ? -4.197 4.018 17.956 1.00 91.81 128 ARG A CA 1
ATOM 993 C C . ARG A 1 128 ? -5.119 5.130 18.449 1.00 91.81 128 ARG A C 1
ATOM 995 O O . ARG A 1 128 ? -5.533 5.098 19.607 1.00 91.81 128 ARG A O 1
ATOM 1002 N N . LEU A 1 129 ? -5.465 6.090 17.590 1.00 88.25 129 LEU A N 1
ATOM 1003 C CA . LEU A 1 129 ? -6.415 7.150 17.930 1.00 88.25 129 LEU A CA 1
ATOM 1004 C C . LEU A 1 129 ? -7.805 6.587 18.248 1.00 88.25 129 LEU A C 1
ATOM 1006 O O . LEU A 1 129 ? -8.341 6.915 19.304 1.00 88.25 129 LEU A O 1
ATOM 1010 N N . GLN A 1 130 ? -8.341 5.696 17.406 1.00 86.44 130 GLN A N 1
ATOM 1011 C CA . GLN A 1 130 ? -9.639 5.041 17.617 1.00 86.44 130 GLN A CA 1
ATOM 1012 C C . GLN A 1 130 ? -9.699 4.330 18.979 1.00 86.44 130 GLN A C 1
ATOM 1014 O O . GLN A 1 130 ? -10.632 4.558 19.752 1.00 86.44 130 GLN A O 1
ATOM 1019 N N . ARG A 1 131 ? -8.656 3.558 19.322 1.00 83.75 131 ARG A N 1
ATOM 1020 C CA . ARG A 1 131 ? -8.540 2.874 20.623 1.00 83.75 131 ARG A CA 1
ATOM 1021 C C . ARG A 1 131 ? -8.523 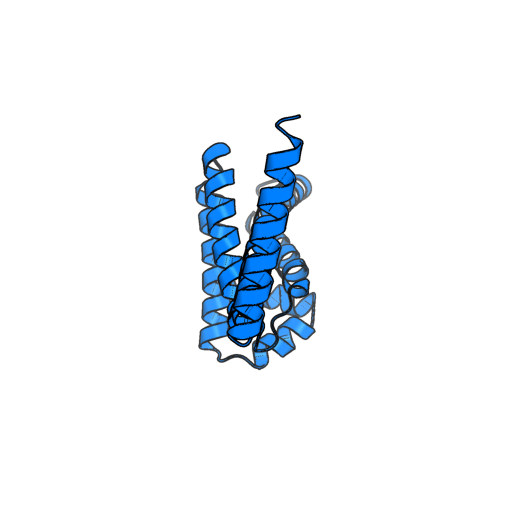3.845 21.799 1.00 83.75 131 ARG A C 1
ATOM 1023 O O . ARG A 1 131 ? -9.142 3.581 22.820 1.00 83.75 131 ARG A O 1
ATOM 1030 N N . ARG A 1 132 ? -7.825 4.981 21.684 1.00 81.19 132 ARG A N 1
ATOM 1031 C CA . ARG A 1 132 ? -7.798 6.002 22.749 1.00 81.19 132 ARG A CA 1
ATOM 1032 C C . ARG A 1 132 ? -9.145 6.699 22.900 1.00 81.19 132 ARG A C 1
ATOM 1034 O O . ARG A 1 132 ? -9.509 7.075 24.012 1.00 81.19 132 ARG A O 1
ATOM 1041 N N . THR A 1 133 ? -9.872 6.900 21.802 1.00 79.81 133 THR A N 1
ATOM 1042 C CA . THR A 1 133 ? -11.183 7.554 21.834 1.00 79.81 133 THR A CA 1
ATOM 1043 C C . THR A 1 133 ? -12.287 6.667 22.391 1.00 79.81 133 THR A C 1
ATOM 1045 O O . THR A 1 133 ? -13.194 7.207 23.017 1.00 79.81 133 THR A O 1
ATOM 1048 N N . SER A 1 134 ? -12.180 5.343 22.238 1.00 75.25 134 SER A N 1
ATOM 1049 C CA . SER A 1 134 ? -13.137 4.371 22.779 1.00 75.25 134 SER A CA 1
ATOM 1050 C C . SER A 1 134 ? -12.969 4.089 24.278 1.00 75.25 134 SER A C 1
ATOM 1052 O O . SER A 1 134 ? -13.786 3.377 24.853 1.00 75.25 134 SER A O 1
ATOM 1054 N N . LEU A 1 135 ? -11.923 4.617 24.929 1.00 75.25 135 LEU A N 1
ATOM 1055 C CA . LEU A 1 135 ? -11.722 4.452 26.372 1.00 75.25 135 LEU A CA 1
ATOM 1056 C C . LEU A 1 135 ? -12.695 5.329 27.183 1.00 75.25 135 LEU A C 1
ATOM 1058 O O . LEU A 1 135 ? -12.911 6.493 26.819 1.00 75.25 135 LEU A O 1
ATOM 1062 N N . PRO A 1 136 ? -13.194 4.838 28.334 1.00 73.94 136 PRO A N 1
ATOM 1063 C CA . PRO A 1 136 ? -13.935 5.648 29.294 1.00 73.94 136 PRO A CA 1
ATOM 1064 C C . PRO A 1 136 ? -13.190 6.939 29.662 1.00 73.94 136 PRO A C 1
ATOM 1066 O O . PRO A 1 136 ? -11.964 6.958 29.819 1.00 73.94 136 PRO A O 1
ATOM 1069 N N . GLN A 1 137 ? -13.936 8.031 29.845 1.00 70.62 137 GLN A N 1
ATOM 1070 C CA . GLN A 1 137 ? -13.384 9.375 30.062 1.00 70.62 137 GLN A CA 1
ATOM 1071 C C . GLN A 1 137 ? -12.378 9.442 31.227 1.00 70.62 137 GLN A C 1
ATOM 1073 O O . GLN A 1 137 ? -11.361 10.128 31.121 1.00 70.62 137 GLN A O 1
ATOM 1078 N N . GLN A 1 138 ? -12.602 8.676 32.298 1.00 69.50 138 GLN A N 1
ATOM 1079 C CA . GLN A 1 138 ? -11.693 8.598 33.449 1.00 69.50 138 GLN A CA 1
ATOM 1080 C C . GLN A 1 138 ? -10.313 8.022 33.084 1.00 69.50 138 GLN A C 1
ATOM 1082 O O . GLN A 1 138 ? -9.292 8.601 33.458 1.00 69.50 138 GLN A O 1
ATOM 1087 N N . GLN A 1 139 ? -10.260 6.950 32.288 1.00 72.69 139 GLN A N 1
ATOM 1088 C CA . GLN A 1 139 ? -8.997 6.360 31.821 1.00 72.69 139 GLN A CA 1
ATOM 1089 C C . GLN A 1 139 ? -8.266 7.285 30.838 1.00 72.69 139 GLN A C 1
ATOM 1091 O O . GLN A 1 139 ? -7.041 7.403 30.881 1.00 72.69 139 GLN A O 1
ATOM 1096 N N . ARG A 1 140 ? -9.002 8.028 29.998 1.00 69.94 140 ARG A N 1
ATOM 1097 C CA . ARG A 1 140 ? -8.409 9.036 29.098 1.00 69.94 140 ARG A CA 1
ATOM 1098 C C . ARG A 1 140 ? -7.721 10.166 29.866 1.00 69.94 140 ARG A C 1
ATOM 1100 O O . ARG A 1 140 ? -6.643 10.599 29.460 1.00 69.94 140 ARG A O 1
ATOM 1107 N N . ILE A 1 141 ? -8.323 10.635 30.963 1.00 73.00 141 ILE A N 1
ATOM 1108 C CA . ILE A 1 141 ? -7.748 11.681 31.825 1.00 73.00 141 ILE A CA 1
ATOM 1109 C C . ILE A 1 141 ? -6.472 11.176 32.513 1.00 73.00 141 ILE A C 1
ATOM 1111 O O . ILE A 1 141 ? -5.485 11.910 32.555 1.00 73.00 141 ILE A O 1
ATOM 1115 N N . GLN A 1 142 ? -6.453 9.930 32.996 1.00 72.50 142 GLN A N 1
ATOM 1116 C CA . GLN A 1 142 ? -5.268 9.328 33.625 1.00 72.50 142 GLN A CA 1
ATOM 1117 C C . GLN A 1 142 ? -4.089 9.196 32.649 1.00 72.50 142 GLN A C 1
ATOM 1119 O O . GLN A 1 142 ? -2.994 9.662 32.957 1.00 72.50 142 GLN A O 1
ATOM 1124 N N . LEU A 1 143 ? -4.324 8.677 31.440 1.00 71.62 143 LEU A N 1
ATOM 1125 C CA . LEU A 1 143 ? -3.289 8.571 30.401 1.00 71.62 143 LEU A CA 1
ATOM 1126 C C . LEU A 1 143 ? -2.745 9.944 29.977 1.00 71.62 143 LEU A C 1
ATOM 1128 O O . LEU A 1 143 ? -1.557 10.091 29.699 1.00 71.62 143 LEU A O 1
ATOM 1132 N N . ARG A 1 144 ? -3.604 10.974 29.938 1.00 70.50 144 ARG A N 1
ATOM 1133 C CA . ARG A 1 144 ? -3.171 12.357 29.676 1.00 70.50 144 ARG A CA 1
ATOM 1134 C C . ARG A 1 144 ? -2.284 12.899 30.797 1.00 70.50 144 ARG A C 1
ATOM 1136 O O . ARG A 1 144 ? -1.301 13.570 30.497 1.00 70.50 144 ARG A O 1
ATOM 1143 N N . LYS A 1 145 ? -2.616 12.604 32.058 1.00 68.19 145 LYS A N 1
ATOM 1144 C CA . LYS A 1 145 ? -1.809 13.005 33.219 1.00 68.19 145 LYS A CA 1
ATOM 1145 C C . LYS A 1 145 ? -0.434 12.328 33.210 1.00 68.19 145 LYS A C 1
ATOM 1147 O O . LYS A 1 145 ? 0.554 13.029 33.393 1.00 68.19 145 LYS A O 1
ATOM 1152 N N . GLN A 1 146 ? -0.354 11.029 32.912 1.00 68.44 146 GLN A N 1
ATOM 1153 C CA . GLN A 1 146 ? 0.927 10.315 32.777 1.00 68.44 146 GLN A CA 1
ATOM 1154 C C . GLN A 1 146 ? 1.816 10.911 31.678 1.00 68.44 146 GLN A C 1
ATOM 1156 O O . GLN A 1 146 ? 2.945 11.296 31.961 1.00 68.44 146 GLN A O 1
ATOM 1161 N N . ALA A 1 147 ? 1.280 11.118 30.471 1.00 70.50 147 ALA A N 1
ATOM 1162 C CA . ALA A 1 147 ? 2.047 11.713 29.371 1.00 70.50 147 ALA A CA 1
ATOM 1163 C C . ALA A 1 147 ? 2.515 13.155 29.666 1.00 70.50 147 ALA A C 1
ATOM 1165 O O . ALA A 1 147 ? 3.539 13.599 29.152 1.00 70.50 147 ALA A O 1
ATOM 1166 N N . SER A 1 148 ? 1.764 13.912 30.478 1.00 69.56 148 SER A N 1
ATOM 1167 C CA . SER A 1 148 ? 2.183 15.249 30.922 1.00 69.56 148 SER A CA 1
ATOM 1168 C C . SER A 1 148 ? 3.260 15.217 32.007 1.00 69.56 148 SER A C 1
ATOM 1170 O O . SER A 1 148 ? 4.039 16.159 32.110 1.00 69.56 148 SER A O 1
ATOM 1172 N N . PHE A 1 149 ? 3.301 14.149 32.805 1.00 66.50 149 PHE A N 1
ATOM 1173 C CA . PHE A 1 149 ? 4.299 13.964 33.852 1.00 66.50 149 PHE A CA 1
ATOM 1174 C C . PHE A 1 149 ? 5.650 13.583 33.241 1.00 66.50 149 PHE A C 1
ATOM 1176 O O . PHE A 1 149 ? 6.651 14.212 33.557 1.00 66.50 149 PHE A O 1
ATOM 1183 N N . GLU A 1 150 ? 5.655 12.661 32.274 1.00 63.28 150 GLU A N 1
ATOM 1184 C CA . GLU A 1 150 ? 6.865 12.265 31.535 1.00 63.28 150 GLU A CA 1
ATOM 1185 C C . GLU A 1 150 ? 7.514 13.440 30.789 1.00 63.28 150 GLU A C 1
ATOM 1187 O O . GLU A 1 150 ? 8.732 13.580 30.822 1.00 63.28 150 GLU A O 1
ATOM 1192 N N . ARG A 1 151 ? 6.723 14.338 30.176 1.00 62.25 151 ARG A N 1
ATOM 1193 C CA . ARG A 1 151 ? 7.276 15.556 29.549 1.00 62.25 151 ARG A CA 1
ATOM 1194 C C . ARG A 1 151 ? 7.959 16.480 30.550 1.00 62.25 151 ARG A C 1
ATOM 1196 O O . ARG A 1 151 ? 9.041 16.970 30.265 1.00 62.25 151 ARG A O 1
ATOM 1203 N N . LYS A 1 152 ? 7.341 16.695 31.715 1.00 62.91 152 LYS A N 1
ATOM 1204 C CA . LYS A 1 152 ? 7.914 17.549 32.763 1.00 62.91 152 LYS A CA 1
ATOM 1205 C C . LYS A 1 152 ? 9.187 16.956 33.363 1.00 62.91 152 LYS A C 1
ATOM 1207 O O . LYS A 1 152 ? 10.099 17.706 33.683 1.00 62.91 152 LYS A O 1
ATOM 1212 N N . SER A 1 153 ? 9.254 15.632 33.508 1.00 63.31 153 SER A N 1
ATOM 1213 C CA . SER A 1 153 ? 10.474 14.949 33.948 1.00 63.31 153 SER A CA 1
ATOM 1214 C C . SER A 1 153 ? 11.612 15.116 32.940 1.00 63.31 153 SER A C 1
ATOM 1216 O O . SER A 1 153 ? 12.728 15.401 33.349 1.00 63.31 153 SER A O 1
ATOM 1218 N N . PHE A 1 154 ? 11.323 15.022 31.640 1.00 57.75 154 PHE A N 1
ATOM 1219 C CA . PHE A 1 154 ? 12.334 15.185 30.591 1.00 57.75 154 PHE A CA 1
ATOM 1220 C C . PHE A 1 154 ? 12.848 16.632 30.464 1.00 57.75 154 PHE A C 1
ATOM 1222 O O . PHE A 1 154 ? 14.031 16.854 30.234 1.00 57.75 154 PHE A O 1
ATOM 1229 N N . GLU A 1 155 ? 11.978 17.631 30.645 1.00 66.12 155 GLU A N 1
ATOM 1230 C CA . GLU A 1 155 ? 12.372 19.050 30.641 1.00 66.12 155 GLU A CA 1
ATOM 1231 C C . GLU A 1 155 ? 13.276 19.404 31.838 1.00 66.12 155 GLU A C 1
ATOM 1233 O O . GLU A 1 155 ? 14.243 20.140 31.667 1.00 66.12 155 GLU A O 1
ATOM 1238 N N . GLY A 1 156 ? 13.034 18.820 33.018 1.00 60.31 156 GLY A N 1
ATOM 1239 C CA . GLY A 1 156 ? 13.856 19.052 34.216 1.00 60.31 156 GLY A CA 1
ATOM 1240 C C . GLY A 1 156 ? 15.237 18.377 34.211 1.00 60.31 156 GLY A C 1
ATOM 1241 O O . GLY A 1 156 ? 16.085 18.723 35.034 1.00 60.31 156 GLY A O 1
ATOM 1242 N N . GLU A 1 157 ? 15.477 17.425 33.305 1.00 62.56 157 GLU A N 1
ATOM 1243 C CA . GLU A 1 157 ? 16.776 16.757 33.127 1.00 62.56 157 GLU A CA 1
ATOM 1244 C C . GLU A 1 157 ? 17.698 17.494 32.138 1.00 62.56 157 GLU A C 1
ATOM 1246 O O . GLU A 1 157 ? 18.905 17.284 32.179 1.00 62.56 157 GLU A O 1
ATOM 1251 N N . MET A 1 158 ? 17.168 18.380 31.281 1.00 60.34 158 MET A N 1
ATOM 1252 C CA . MET A 1 158 ? 17.979 19.200 30.361 1.00 60.34 158 MET A CA 1
ATOM 1253 C C . MET A 1 158 ? 18.433 20.545 30.956 1.00 6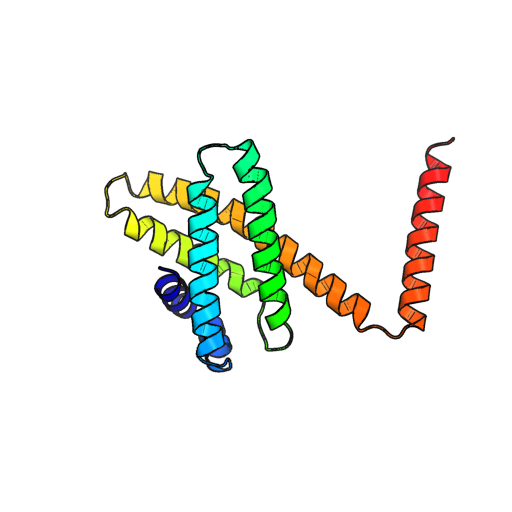0.34 158 MET A C 1
ATOM 1255 O O . MET A 1 158 ? 19.213 21.254 30.323 1.00 60.34 158 MET A O 1
ATOM 1259 N N . GLU A 1 159 ? 17.938 20.915 32.140 1.00 55.91 159 GLU A N 1
ATOM 1260 C CA . GLU A 1 159 ? 18.293 22.160 32.843 1.00 55.91 159 GLU A CA 1
ATOM 1261 C C . GLU A 1 159 ? 19.362 21.967 33.946 1.00 55.91 159 GLU A C 1
ATOM 1263 O O . GLU A 1 159 ? 19.629 22.901 34.704 1.00 55.91 159 GLU A O 1
ATOM 1268 N N . GLN A 1 160 ? 19.989 20.785 34.036 1.00 46.00 160 GLN A N 1
ATOM 1269 C CA . GLN A 1 160 ? 21.108 20.472 34.947 1.00 46.00 160 GLN A CA 1
ATOM 1270 C C . GLN A 1 160 ? 22.388 20.160 34.170 1.00 46.00 160 GLN A C 1
ATOM 1272 O O . GLN A 1 160 ? 23.466 20.572 34.655 1.00 46.00 160 GLN A O 1
#

Foldseek 3Di:
DLVQLQVQLCVVPVVSVVLVVQDDPVVVVVSSVLVVVLVVVLVVCVVPVVCSLVVLLVSLLVLLLVLLVCVVSPRDLVSLVSSLVSQLVVQLVVCVPVDDSVVSSVVSNVSSVSNNVSSSVSNVVNNVVVVLVPDDPVVNVVVVVVVVVVVVVVVVVVVD